Protein AF-A0A3B8QNP9-F1 (afdb_monomer)

Foldseek 3Di:
DPDDDPDQDDDDDDDDPPPDPVVVVVVVVVQQPDFDDPVRCVVVVNDTGDDDDDCVPNCPVVVVVCVVVVNDPPPVVVVVVVVVVVVVVVVVVVVVVVVVVVVD

Solvent-accessible surface area (backbone atoms only — not comparable to full-atom values): 6532 Å² total; per-residue (Å²): 136,92,79,79,78,78,83,75,69,72,96,78,88,84,78,68,94,82,57,57,66,75,57,55,50,52,51,50,51,53,46,64,70,44,66,51,50,74,74,52,11,64,76,50,84,63,44,52,59,65,75,94,80,47,72,76,66,56,40,38,69,60,51,53,48,28,62,74,73,69,56,65,83,46,76,65,48,48,52,52,49,53,52,51,53,52,50,51,53,49,51,51,54,50,53,54,54,52,57,57,65,75,74,114

Structure (mmCIF, N/CA/C/O backbone):
data_AF-A0A3B8QNP9-F1
#
_entry.id   AF-A0A3B8QNP9-F1
#
loop_
_atom_site.group_PDB
_atom_site.id
_atom_site.type_symbol
_atom_site.label_atom_id
_atom_site.label_alt_id
_atom_site.label_comp_id
_atom_site.label_asym_id
_atom_site.label_entity_id
_atom_site.label_seq_id
_atom_site.pdbx_PDB_ins_code
_atom_site.Cartn_x
_atom_site.Cartn_y
_atom_site.Cartn_z
_atom_site.occupancy
_atom_site.B_iso_or_equiv
_atom_site.auth_seq_id
_atom_site.auth_comp_id
_atom_site.auth_asym_id
_atom_site.auth_atom_id
_atom_site.pdbx_PDB_model_num
ATOM 1 N N . ILE A 1 1 ? 13.605 -23.142 12.174 1.00 81.81 1 ILE A N 1
ATOM 2 C CA . ILE A 1 1 ? 12.461 -22.209 12.017 1.00 81.81 1 ILE A CA 1
ATOM 3 C C . ILE A 1 1 ? 11.192 -23.045 12.138 1.00 81.81 1 ILE A C 1
ATOM 5 O O . ILE A 1 1 ? 11.117 -24.048 11.444 1.00 81.81 1 ILE A O 1
ATOM 9 N N . LEU A 1 2 ? 10.277 -22.712 13.056 1.00 93.62 2 LEU A N 1
ATOM 10 C CA . LEU A 1 2 ? 9.053 -23.501 13.315 1.00 93.62 2 LEU A CA 1
ATOM 11 C C . LEU A 1 2 ? 7.788 -22.873 12.713 1.00 93.62 2 LEU A C 1
ATOM 13 O O . LEU A 1 2 ? 6.831 -23.577 12.417 1.00 93.62 2 LEU A O 1
ATOM 17 N N . TYR A 1 3 ? 7.790 -21.557 12.522 1.00 92.88 3 TYR A N 1
ATOM 18 C CA . TYR A 1 3 ? 6.719 -20.807 11.881 1.00 92.88 3 TYR A CA 1
ATOM 19 C C . TYR A 1 3 ? 7.299 -19.525 11.283 1.00 92.88 3 TYR A C 1
ATOM 21 O O . TYR A 1 3 ? 8.229 -18.941 11.845 1.00 92.88 3 TYR A O 1
ATOM 29 N N . THR A 1 4 ? 6.727 -19.088 10.165 1.00 91.88 4 THR A N 1
ATOM 30 C CA . THR A 1 4 ? 7.022 -17.809 9.520 1.00 91.88 4 THR A CA 1
ATOM 31 C C . THR A 1 4 ? 5.693 -17.124 9.250 1.00 91.88 4 THR A C 1
ATOM 33 O O . THR A 1 4 ? 4.789 -17.738 8.682 1.00 91.88 4 THR A O 1
ATOM 36 N N . SER A 1 5 ? 5.550 -15.875 9.692 1.00 88.62 5 SER A N 1
ATOM 37 C CA . SER A 1 5 ? 4.327 -15.116 9.448 1.00 88.62 5 SER A CA 1
ATOM 38 C C . SER A 1 5 ? 4.169 -14.787 7.962 1.00 88.62 5 SER A C 1
ATOM 40 O O . SER A 1 5 ? 5.170 -14.694 7.247 1.00 88.62 5 SER A O 1
ATOM 42 N N . PRO A 1 6 ? 2.936 -14.525 7.498 1.00 87.75 6 PRO A N 1
ATOM 43 C CA . PRO A 1 6 ? 2.732 -13.818 6.243 1.00 87.75 6 PRO A CA 1
ATOM 44 C C . PRO A 1 6 ? 3.509 -12.497 6.229 1.00 87.75 6 PRO A C 1
ATOM 46 O O . PRO A 1 6 ? 3.759 -11.902 7.285 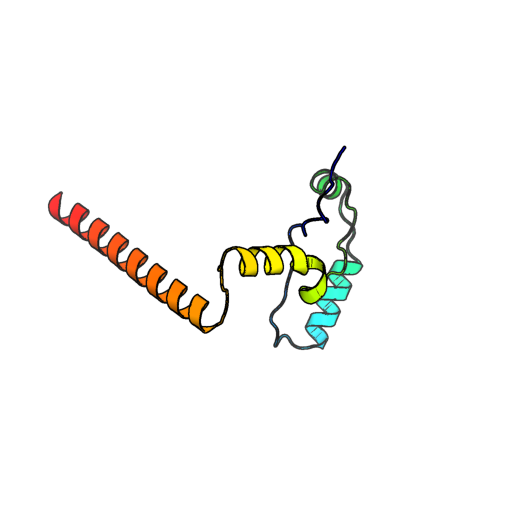1.00 87.75 6 PRO A O 1
ATOM 49 N N . SER A 1 7 ? 3.862 -12.031 5.033 1.00 87.44 7 SER A N 1
ATOM 50 C CA . SER A 1 7 ? 4.467 -10.714 4.863 1.00 87.44 7 SER A CA 1
ATOM 51 C C . SER A 1 7 ? 3.520 -9.642 5.385 1.00 87.44 7 SER A C 1
ATOM 53 O O . SER A 1 7 ? 2.346 -9.596 5.012 1.00 87.44 7 SER A O 1
ATOM 55 N N . PHE A 1 8 ? 4.038 -8.776 6.249 1.00 89.69 8 PHE A N 1
ATOM 56 C CA . PHE A 1 8 ? 3.334 -7.558 6.605 1.00 89.69 8 PHE A CA 1
ATOM 57 C C . PHE A 1 8 ? 3.529 -6.538 5.489 1.00 89.69 8 PHE A C 1
ATOM 59 O O . PHE A 1 8 ? 4.648 -6.403 4.983 1.00 89.69 8 PHE A O 1
ATOM 66 N N . PRO A 1 9 ? 2.469 -5.819 5.098 1.00 88.12 9 PRO A N 1
ATOM 67 C CA . PRO A 1 9 ? 2.630 -4.742 4.147 1.00 88.12 9 PRO A CA 1
ATOM 68 C C . PRO A 1 9 ? 3.539 -3.659 4.738 1.00 88.12 9 PRO A C 1
ATOM 70 O O . PRO A 1 9 ? 3.452 -3.327 5.924 1.00 88.12 9 PRO A O 1
ATOM 73 N N . THR A 1 10 ? 4.408 -3.106 3.899 1.00 85.75 10 THR A N 1
ATOM 74 C CA . THR A 1 10 ? 5.232 -1.943 4.238 1.00 85.75 10 THR A CA 1
ATOM 75 C C . THR A 1 10 ? 4.428 -0.651 4.062 1.00 85.75 10 THR A C 1
ATOM 77 O O . THR A 1 10 ? 3.224 -0.669 3.785 1.00 85.75 10 THR A O 1
ATOM 80 N N . SER A 1 11 ? 5.081 0.499 4.243 1.00 86.62 11 SER A N 1
ATOM 81 C CA . SER A 1 11 ? 4.488 1.803 3.942 1.00 86.62 11 SER A CA 1
ATOM 82 C C . SER A 1 11 ? 3.901 1.830 2.529 1.00 86.62 11 SER A C 1
ATOM 84 O O . SER A 1 11 ? 4.579 1.492 1.561 1.00 86.62 11 SER A O 1
ATOM 86 N N . ALA A 1 12 ? 2.654 2.281 2.413 1.00 90.75 12 ALA A N 1
ATOM 87 C CA . ALA A 1 12 ? 1.959 2.392 1.138 1.00 90.75 12 ALA A CA 1
ATOM 88 C C . ALA A 1 12 ? 1.355 3.771 0.921 1.00 90.75 12 ALA A C 1
ATOM 90 O O . ALA A 1 12 ? 1.085 4.526 1.856 1.00 90.75 12 ALA A O 1
ATOM 91 N N . PHE A 1 13 ? 1.106 4.054 -0.352 1.00 92.56 13 PHE A N 1
ATOM 92 C CA . PHE A 1 13 ? 0.428 5.250 -0.811 1.00 92.56 13 PHE A CA 1
ATOM 93 C C . PHE A 1 13 ? -0.988 4.882 -1.244 1.00 92.56 13 PHE A C 1
ATOM 95 O O . PHE A 1 13 ? -1.201 3.911 -1.968 1.00 92.56 13 PHE A O 1
ATOM 102 N N . GLY A 1 14 ? -1.959 5.668 -0.793 1.00 93.00 14 GLY A N 1
ATOM 103 C CA . GLY A 1 14 ? -3.347 5.577 -1.221 1.00 93.00 14 GLY A CA 1
ATOM 104 C C . GLY A 1 14 ? -3.835 6.940 -1.685 1.00 93.00 14 GLY A C 1
ATOM 105 O O . GLY A 1 14 ? -3.337 7.973 -1.239 1.00 93.00 14 GLY A O 1
ATOM 106 N N . TYR A 1 15 ? -4.824 6.941 -2.569 1.00 93.44 15 TYR A N 1
ATOM 107 C CA . TYR A 1 15 ? -5.504 8.151 -3.015 1.00 93.44 15 TYR A CA 1
ATOM 108 C C . TYR A 1 15 ? -6.990 8.114 -2.650 1.00 93.44 15 TYR A C 1
ATOM 110 O O . TYR A 1 15 ? -7.546 7.074 -2.290 1.00 93.44 15 TYR A O 1
ATOM 118 N N . ALA A 1 16 ? -7.625 9.285 -2.696 1.00 92.75 16 ALA A N 1
ATOM 119 C CA . ALA A 1 16 ? -9.037 9.446 -2.382 1.00 92.75 16 ALA A CA 1
ATOM 120 C C . ALA A 1 16 ? -9.922 8.590 -3.303 1.00 92.75 16 ALA A C 1
ATOM 122 O O . ALA A 1 16 ? -9.658 8.454 -4.496 1.00 92.75 16 ALA A O 1
ATOM 123 N N . ARG A 1 17 ? -11.003 8.029 -2.748 1.00 90.19 17 ARG A N 1
ATOM 124 C CA . ARG A 1 17 ? -11.912 7.131 -3.487 1.00 90.19 17 ARG A CA 1
ATOM 125 C C . ARG A 1 17 ? -12.599 7.803 -4.680 1.00 90.19 17 ARG A C 1
ATOM 127 O O . ARG A 1 17 ? -13.041 7.119 -5.590 1.00 90.19 17 ARG A O 1
ATOM 134 N N . ASP A 1 18 ? -12.767 9.115 -4.600 1.00 93.81 18 ASP A N 1
ATOM 135 C CA . ASP A 1 18 ? -13.489 9.991 -5.520 1.00 93.81 18 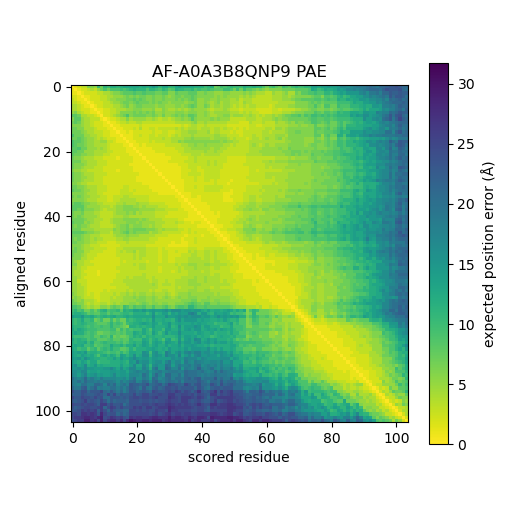ASP A CA 1
ATOM 136 C C . ASP A 1 18 ? -12.529 10.831 -6.374 1.00 93.81 18 ASP A C 1
ATOM 138 O O . ASP A 1 18 ? -12.929 11.815 -6.994 1.00 93.81 18 ASP A O 1
ATOM 142 N N . LEU A 1 19 ? -11.253 10.437 -6.423 1.00 95.56 19 LEU A N 1
ATOM 143 C CA . LEU A 1 19 ? -10.280 11.043 -7.314 1.00 95.56 19 LEU A CA 1
ATOM 144 C C . LEU A 1 19 ? -10.700 10.837 -8.776 1.00 95.56 19 LEU A C 1
ATOM 146 O O . LEU A 1 19 ? -11.100 9.742 -9.170 1.00 95.56 19 LEU A O 1
ATOM 150 N N . HIS A 1 20 ? -10.560 11.882 -9.595 1.00 97.12 20 HIS A N 1
ATOM 151 C CA . HIS A 1 20 ? -10.853 11.801 -11.024 1.00 97.12 20 HIS A CA 1
ATOM 152 C C . HIS A 1 20 ? -10.053 10.660 -11.689 1.00 97.12 20 HIS A C 1
ATOM 154 O O . HIS A 1 20 ? -8.833 10.587 -11.482 1.00 97.12 20 HIS A O 1
ATOM 160 N N . PRO A 1 21 ? -10.683 9.795 -12.510 1.00 95.62 21 PRO A N 1
ATOM 161 C CA . PRO A 1 21 ? -10.034 8.598 -13.046 1.00 95.62 21 PRO A CA 1
ATOM 162 C C . PRO A 1 21 ? -8.765 8.925 -13.843 1.00 95.62 21 PRO A C 1
ATOM 164 O O . PRO A 1 21 ? -7.722 8.326 -13.589 1.00 95.62 21 PRO A O 1
ATOM 167 N N . ASP A 1 22 ? -8.793 9.948 -14.700 1.00 96.94 22 ASP A N 1
ATOM 168 C CA . ASP A 1 22 ? -7.619 10.365 -15.487 1.00 96.94 22 ASP A CA 1
ATOM 169 C C . ASP A 1 22 ? -6.420 10.772 -14.621 1.00 96.94 22 ASP A C 1
ATOM 171 O O . ASP A 1 22 ? -5.268 10.596 -15.017 1.00 96.94 22 ASP A O 1
ATOM 175 N N . LEU A 1 23 ?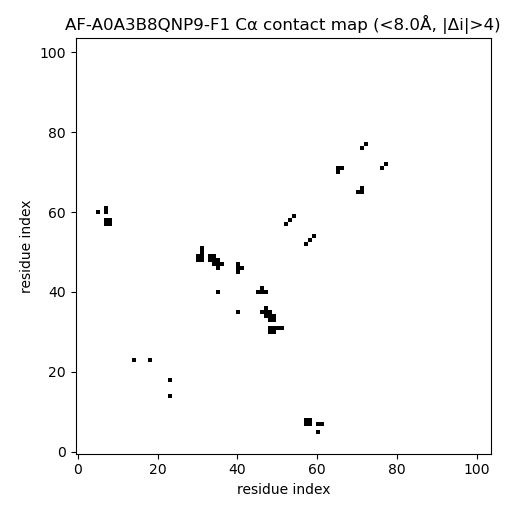 -6.670 11.319 -13.427 1.00 96.69 23 LEU A N 1
ATOM 176 C CA . LEU A 1 23 ? -5.602 11.670 -12.498 1.00 96.69 23 LEU A CA 1
ATOM 177 C C . LEU A 1 23 ? -5.053 10.421 -11.805 1.00 96.69 23 LEU A C 1
ATOM 179 O O . LEU A 1 23 ? -3.840 10.299 -11.659 1.00 96.69 23 LEU A O 1
ATOM 183 N N . SER A 1 24 ? -5.915 9.470 -11.436 1.00 94.75 24 SER A N 1
ATOM 184 C CA . SER A 1 24 ? -5.466 8.196 -10.863 1.00 94.75 24 SER A CA 1
ATOM 185 C C . SER A 1 24 ? -4.563 7.415 -11.825 1.00 94.75 24 SER A C 1
ATOM 187 O O . SER A 1 24 ? -3.536 6.887 -11.402 1.00 94.75 24 SER A O 1
ATOM 189 N N . VAL A 1 25 ? -4.881 7.419 -13.127 1.00 95.81 25 VAL A N 1
ATOM 190 C CA . VAL A 1 25 ? -4.055 6.801 -14.177 1.00 95.81 25 VAL A CA 1
ATOM 191 C C . VAL A 1 25 ? -2.673 7.448 -14.220 1.00 95.81 25 VAL A C 1
ATOM 193 O O . VAL A 1 25 ? -1.678 6.744 -14.082 1.00 95.81 25 VAL A O 1
ATOM 196 N N . LYS A 1 26 ? -2.601 8.783 -14.291 1.00 97.12 26 LYS A N 1
ATOM 197 C CA . LYS A 1 26 ? -1.321 9.514 -14.310 1.00 97.12 26 LYS A CA 1
ATOM 198 C C . LYS A 1 26 ? -0.476 9.279 -13.057 1.00 97.12 26 LYS A C 1
ATOM 200 O O . LYS A 1 26 ? 0.743 9.172 -13.154 1.00 97.12 26 LYS A O 1
ATOM 205 N N . ILE A 1 27 ? -1.104 9.200 -11.881 1.00 96.19 27 ILE A N 1
ATOM 206 C CA . ILE A 1 27 ? -0.402 8.885 -10.628 1.00 96.19 27 ILE A CA 1
ATOM 207 C C . ILE A 1 27 ? 0.190 7.477 -10.702 1.00 96.19 27 ILE A C 1
ATOM 209 O O . ILE A 1 27 ? 1.377 7.305 -10.438 1.00 96.19 27 ILE A O 1
ATOM 213 N N . ASN A 1 28 ? -0.606 6.482 -11.098 1.00 94.19 28 ASN A N 1
ATOM 214 C CA . ASN A 1 28 ? -0.130 5.107 -11.228 1.00 94.19 28 ASN A CA 1
ATOM 215 C C . ASN A 1 28 ? 1.022 5.008 -12.240 1.00 94.19 28 ASN A C 1
ATOM 217 O O . ASN A 1 28 ? 2.049 4.404 -11.943 1.00 94.19 28 ASN A O 1
ATOM 221 N N . GLU A 1 29 ? 0.897 5.653 -13.401 1.00 96.00 29 GLU A N 1
ATOM 222 C CA . GLU A 1 29 ? 1.954 5.715 -14.416 1.00 96.00 29 GLU A CA 1
ATOM 223 C C . GLU A 1 29 ? 3.243 6.339 -13.870 1.00 96.00 29 GLU A C 1
ATOM 225 O O . GLU A 1 29 ? 4.327 5.779 -14.057 1.00 96.00 29 GLU A O 1
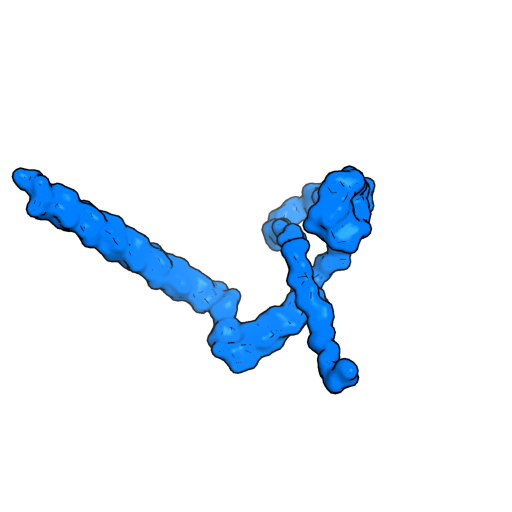ATOM 230 N N . ALA A 1 30 ? 3.146 7.462 -13.152 1.00 96.44 30 ALA A N 1
ATOM 231 C CA . ALA A 1 30 ? 4.300 8.119 -12.545 1.00 96.44 30 ALA A CA 1
ATOM 232 C C . ALA A 1 30 ? 5.002 7.208 -11.525 1.00 96.44 30 ALA A C 1
ATOM 234 O O . ALA A 1 30 ? 6.223 7.076 -11.554 1.00 96.44 30 ALA A O 1
ATOM 235 N N . PHE A 1 31 ? 4.245 6.522 -10.666 1.00 95.69 31 PHE A N 1
ATOM 236 C CA . PHE A 1 31 ? 4.812 5.598 -9.682 1.00 95.69 31 PHE A CA 1
ATOM 237 C C . PHE A 1 31 ? 5.441 4.364 -10.343 1.00 95.69 31 PHE A C 1
ATOM 239 O O . PHE A 1 31 ? 6.558 3.983 -10.000 1.00 95.69 31 PHE A O 1
ATOM 246 N N . PHE A 1 32 ? 4.775 3.739 -11.314 1.00 94.06 32 PHE A N 1
ATOM 247 C CA . PHE A 1 32 ? 5.282 2.510 -11.936 1.00 94.06 32 PHE A CA 1
ATOM 248 C C . PHE A 1 32 ? 6.479 2.753 -12.865 1.00 94.06 32 PHE A C 1
ATOM 250 O O . PHE A 1 32 ? 7.334 1.873 -13.026 1.00 94.06 32 PHE A O 1
ATOM 257 N N . SER A 1 33 ? 6.571 3.943 -13.462 1.00 95.94 33 SER A N 1
ATOM 258 C CA . SER A 1 33 ? 7.708 4.336 -14.303 1.00 95.94 33 SER A CA 1
ATOM 259 C C . SER A 1 33 ? 8.914 4.827 -13.500 1.00 95.94 33 SER A C 1
ATOM 261 O O . SER A 1 33 ? 10.046 4.670 -13.959 1.00 95.94 33 SER A O 1
ATOM 263 N N . PHE A 1 34 ? 8.709 5.362 -12.294 1.00 95.94 34 PHE A N 1
ATOM 264 C CA . PHE A 1 34 ? 9.798 5.850 -11.455 1.00 95.94 34 PHE A CA 1
ATOM 265 C C . PHE A 1 34 ? 10.734 4.716 -11.009 1.00 95.94 34 PHE A C 1
ATOM 267 O O . PHE A 1 34 ? 10.308 3.606 -10.669 1.00 95.94 34 PHE A O 1
ATOM 274 N N . ARG A 1 35 ? 12.038 4.997 -11.012 1.00 95.94 35 ARG A N 1
ATOM 275 C CA . ARG A 1 35 ? 13.079 4.104 -10.498 1.00 95.94 35 ARG A CA 1
ATOM 276 C C . ARG A 1 35 ? 13.824 4.796 -9.382 1.00 95.94 35 ARG A C 1
ATOM 278 O O . ARG A 1 35 ? 14.126 5.985 -9.475 1.00 95.94 35 ARG A O 1
ATOM 285 N N . PHE A 1 36 ? 14.084 4.046 -8.325 1.00 95.25 36 PHE A N 1
ATOM 286 C CA . PHE A 1 36 ? 14.728 4.584 -7.142 1.00 95.25 36 PHE A CA 1
ATOM 287 C C . PHE A 1 36 ? 16.186 4.892 -7.474 1.00 95.25 36 PHE A C 1
ATOM 289 O O . PHE A 1 36 ? 16.837 4.184 -8.245 1.00 95.25 36 PHE A O 1
ATOM 296 N N . SER A 1 37 ? 16.697 5.986 -6.914 1.00 96.81 37 SER A N 1
ATOM 297 C CA . SER A 1 37 ? 18.130 6.252 -6.959 1.00 96.81 37 SER A CA 1
ATOM 298 C C . SER A 1 37 ? 18.871 5.227 -6.089 1.00 96.81 37 SER A C 1
ATOM 300 O O . SER A 1 37 ? 18.264 4.666 -5.177 1.00 96.81 37 SER A O 1
ATOM 302 N N . PRO A 1 38 ? 20.184 5.020 -6.282 1.00 96.06 38 PRO A N 1
ATOM 303 C CA . PRO A 1 38 ? 20.950 4.093 -5.446 1.00 96.06 38 PRO A CA 1
ATOM 304 C C . PRO A 1 38 ? 20.821 4.374 -3.940 1.00 96.06 38 PRO A C 1
ATOM 306 O O . PRO A 1 38 ? 20.616 3.452 -3.158 1.00 96.06 38 PRO A O 1
ATOM 309 N N . VAL A 1 39 ? 20.841 5.655 -3.550 1.00 96.19 39 VAL A N 1
ATOM 310 C CA . VAL A 1 39 ? 20.666 6.102 -2.153 1.00 96.19 39 VAL A CA 1
ATOM 311 C C . VAL A 1 39 ? 19.282 5.733 -1.613 1.00 96.19 39 VAL A C 1
ATOM 313 O O . VAL A 1 39 ? 19.123 5.324 -0.463 1.00 96.19 39 VAL A O 1
ATOM 316 N N . MET A 1 40 ? 18.257 5.877 -2.452 1.00 93.62 40 MET A N 1
ATOM 317 C CA . MET A 1 40 ? 16.892 5.529 -2.086 1.00 93.62 40 MET A CA 1
ATOM 318 C C . MET A 1 40 ? 16.738 4.012 -1.965 1.00 93.62 40 MET A C 1
ATOM 320 O O . MET A 1 40 ? 16.183 3.545 -0.978 1.00 93.62 40 MET A O 1
ATOM 324 N N . SER A 1 41 ? 17.278 3.239 -2.907 1.00 94.62 41 SER A N 1
ATOM 325 C CA . SER A 1 41 ? 17.257 1.778 -2.839 1.00 94.62 41 SER A CA 1
ATOM 326 C C . SER A 1 41 ? 17.931 1.235 -1.588 1.00 94.62 41 SER A C 1
ATOM 328 O O . SER A 1 41 ? 17.373 0.350 -0.950 1.00 94.62 41 SER A O 1
ATOM 330 N N . GLU A 1 42 ? 19.073 1.793 -1.186 1.00 94.25 42 GLU A N 1
ATOM 331 C CA . GLU A 1 42 ? 19.737 1.425 0.070 1.00 94.25 42 GLU A CA 1
ATOM 332 C C . GLU A 1 42 ? 18.838 1.669 1.293 1.00 94.25 42 GLU A C 1
ATOM 334 O O . GLU A 1 42 ? 18.792 0.852 2.207 1.00 94.25 42 GLU A O 1
ATOM 339 N N . SER A 1 43 ? 18.047 2.745 1.272 1.00 91.50 43 SER A N 1
ATOM 340 C CA . SER A 1 43 ? 17.101 3.074 2.348 1.00 91.50 43 SER A CA 1
ATOM 341 C C . SER A 1 43 ? 15.856 2.172 2.381 1.00 91.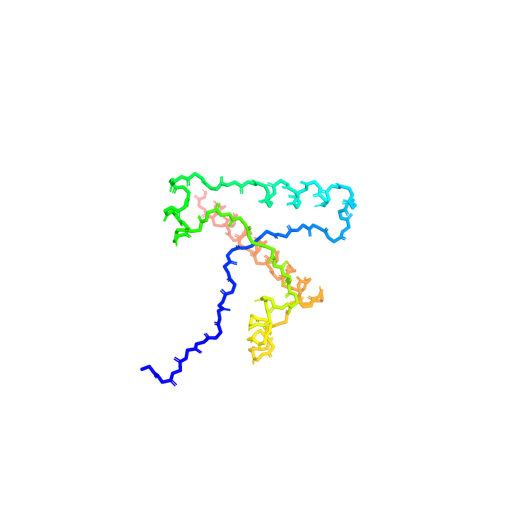50 43 SER A C 1
ATOM 343 O O . SER A 1 43 ? 15.136 2.171 3.377 1.00 91.50 43 SER A O 1
ATOM 345 N N . PHE A 1 44 ? 15.576 1.432 1.303 1.00 89.38 44 PHE A N 1
ATOM 346 C CA . PHE A 1 44 ? 14.407 0.556 1.155 1.00 89.38 44 PHE A CA 1
ATOM 347 C C . PHE A 1 44 ? 14.808 -0.911 0.943 1.00 89.38 44 PHE A C 1
ATOM 349 O O . PHE A 1 44 ? 14.189 -1.612 0.141 1.00 89.38 44 PHE A O 1
ATOM 356 N N . ASP A 1 45 ? 15.858 -1.370 1.629 1.00 89.31 45 ASP A N 1
ATOM 357 C CA . ASP A 1 45 ? 16.338 -2.761 1.602 1.00 89.31 45 ASP A CA 1
ATOM 358 C C . ASP A 1 45 ? 16.593 -3.303 0.181 1.00 89.31 45 ASP A C 1
ATOM 360 O O . ASP A 1 45 ? 16.356 -4.470 -0.134 1.00 89.31 45 ASP A O 1
ATOM 364 N N . GLY A 1 46 ? 17.071 -2.434 -0.712 1.00 90.81 46 GLY A N 1
ATOM 365 C CA . GLY A 1 46 ? 17.373 -2.770 -2.101 1.00 90.81 46 GLY A CA 1
ATOM 366 C C . GLY A 1 46 ? 16.177 -2.710 -3.053 1.00 90.81 46 GLY A C 1
ATOM 367 O O . GLY A 1 46 ? 16.331 -3.062 -4.223 1.00 90.81 46 GLY A O 1
ATOM 368 N N . ALA A 1 47 ? 15.002 -2.249 -2.613 1.00 91.06 47 ALA A N 1
ATOM 369 C CA . ALA A 1 47 ? 13.893 -1.989 -3.527 1.00 91.06 47 ALA A CA 1
ATOM 370 C C . ALA A 1 47 ? 14.288 -0.931 -4.572 1.00 91.06 47 ALA A C 1
ATOM 372 O O . ALA A 1 47 ? 14.903 0.085 -4.256 1.00 91.06 47 ALA A O 1
ATOM 373 N N . ASP A 1 48 ? 13.924 -1.150 -5.833 1.00 94.19 48 ASP A N 1
ATOM 374 C CA . ASP A 1 48 ? 14.309 -0.282 -6.956 1.00 94.19 48 ASP A CA 1
ATOM 375 C C . ASP A 1 48 ? 13.115 0.453 -7.591 1.00 94.19 48 ASP A C 1
ATOM 377 O O . ASP A 1 48 ? 13.285 1.271 -8.502 1.00 94.19 48 ASP A O 1
ATOM 381 N N . ARG A 1 49 ? 11.895 0.151 -7.136 1.00 94.19 49 ARG A N 1
ATOM 382 C CA . ARG A 1 49 ? 10.639 0.650 -7.701 1.00 94.19 49 ARG A CA 1
ATOM 383 C C . ARG A 1 49 ? 9.483 0.528 -6.717 1.00 94.19 49 ARG A C 1
ATOM 385 O O . ARG A 1 49 ? 9.531 -0.240 -5.757 1.00 94.19 49 ARG A O 1
ATOM 392 N N . PHE A 1 50 ? 8.397 1.222 -7.035 1.00 93.62 50 PHE A N 1
ATOM 393 C CA . PHE A 1 50 ? 7.103 0.999 -6.403 1.00 93.62 50 PHE A CA 1
ATOM 394 C C . PHE A 1 50 ? 6.426 -0.258 -6.963 1.00 93.62 50 PHE A C 1
ATOM 396 O O . PHE A 1 50 ? 6.512 -0.538 -8.161 1.00 93.62 50 PHE A O 1
ATOM 403 N N . TYR A 1 51 ? 5.716 -0.985 -6.100 1.00 90.00 51 TYR A N 1
ATOM 404 C CA . TYR A 1 51 ? 4.936 -2.166 -6.469 1.00 90.00 51 TYR A CA 1
ATOM 405 C C . TYR A 1 51 ? 3.433 -1.894 -6.342 1.00 90.00 51 TYR A C 1
ATOM 407 O O . TYR A 1 51 ? 3.016 -1.230 -5.389 1.00 90.00 51 TYR A O 1
ATOM 415 N N . PRO A 1 52 ? 2.608 -2.385 -7.287 1.00 91.94 52 PRO A N 1
ATOM 416 C CA . PRO A 1 52 ? 1.162 -2.283 -7.175 1.00 91.94 52 PRO A CA 1
ATOM 417 C C . PRO A 1 52 ? 0.668 -3.163 -6.025 1.00 91.94 52 PRO A C 1
ATOM 419 O O . PRO A 1 52 ? 1.029 -4.334 -5.934 1.00 91.94 52 PRO A O 1
ATOM 422 N N . VAL A 1 53 ? -0.185 -2.593 -5.179 1.00 92.31 53 VAL A N 1
ATOM 423 C CA . VAL A 1 53 ? -0.823 -3.276 -4.049 1.00 92.31 53 VAL A CA 1
ATOM 424 C C . VAL A 1 53 ? -2.311 -2.962 -4.032 1.00 92.31 53 VAL A C 1
ATOM 426 O O . VAL A 1 53 ? -2.753 -1.937 -4.560 1.00 92.31 53 VAL A O 1
ATOM 429 N N . THR A 1 54 ? -3.099 -3.821 -3.395 1.00 92.44 54 THR A N 1
ATOM 430 C CA . THR A 1 54 ? -4.503 -3.551 -3.107 1.00 92.44 54 THR A CA 1
ATOM 431 C C . THR A 1 54 ? -4.764 -3.637 -1.614 1.00 92.44 54 THR A C 1
ATOM 433 O O . THR A 1 54 ? -4.295 -4.529 -0.910 1.00 92.44 54 THR A O 1
ATOM 436 N N . PHE A 1 55 ? -5.608 -2.733 -1.113 1.00 90.94 55 PHE A N 1
ATOM 437 C CA . PHE A 1 55 ? -6.021 -2.799 0.285 1.00 90.94 55 PHE A CA 1
ATOM 438 C C . PHE A 1 55 ? -6.698 -4.138 0.610 1.00 90.94 55 PHE A C 1
ATOM 440 O O . PHE A 1 55 ? -6.545 -4.651 1.712 1.00 90.94 55 PHE A O 1
ATOM 447 N N . LYS A 1 56 ? -7.442 -4.732 -0.332 1.00 90.88 56 LYS A N 1
ATOM 448 C CA . LYS A 1 56 ? -8.175 -5.980 -0.097 1.00 90.88 56 LYS A CA 1
ATOM 449 C C . LYS A 1 56 ? -7.233 -7.134 0.243 1.00 90.88 56 LYS A C 1
ATOM 451 O O . LYS A 1 56 ? -7.488 -7.815 1.237 1.00 90.88 56 LYS A O 1
ATOM 456 N N . ASP A 1 57 ? -6.160 -7.306 -0.513 1.00 92.31 57 ASP A N 1
ATOM 457 C CA . ASP A 1 57 ? -5.326 -8.500 -0.406 1.00 92.31 57 ASP A CA 1
ATOM 458 C C . ASP A 1 57 ? -4.121 -8.262 0.515 1.00 92.31 57 ASP A C 1
ATOM 460 O O . ASP A 1 57 ? -3.962 -8.977 1.506 1.00 92.31 57 ASP A O 1
ATOM 464 N N . ASP A 1 58 ? -3.355 -7.191 0.298 1.00 93.38 58 ASP A N 1
ATOM 465 C CA . ASP A 1 58 ? -2.091 -6.953 1.012 1.00 93.38 58 ASP A CA 1
ATOM 466 C C . ASP A 1 58 ? -2.297 -6.523 2.479 1.00 93.38 58 ASP A C 1
ATOM 468 O O . ASP A 1 58 ? -1.491 -6.830 3.355 1.00 93.38 58 ASP A O 1
ATOM 472 N N . TRP A 1 59 ? -3.432 -5.881 2.794 1.00 92.25 59 TRP A N 1
ATOM 473 C CA . TRP A 1 59 ? -3.792 -5.487 4.169 1.00 92.25 59 TRP A CA 1
ATOM 474 C C . TRP A 1 59 ? -4.648 -6.527 4.892 1.00 92.25 59 TRP A C 1
ATOM 476 O O . TRP A 1 59 ? -5.123 -6.266 6.001 1.00 92.25 59 TRP A O 1
ATOM 486 N N . LYS A 1 60 ? -4.862 -7.713 4.304 1.00 92.06 60 LYS A N 1
ATOM 487 C CA . LYS A 1 60 ? -5.699 -8.753 4.916 1.00 92.06 60 LYS A CA 1
ATOM 488 C C . LYS A 1 60 ? -5.230 -9.103 6.331 1.00 92.06 60 LYS A C 1
ATOM 490 O O . LYS A 1 60 ? -6.056 -9.115 7.235 1.00 92.06 60 LYS A O 1
ATOM 495 N N . VAL A 1 61 ? -3.923 -9.292 6.538 1.00 91.75 61 VAL A N 1
ATOM 496 C CA . VAL A 1 61 ? -3.353 -9.632 7.856 1.00 91.75 61 VAL A CA 1
ATOM 497 C C . VAL A 1 61 ? -3.658 -8.569 8.916 1.00 91.75 61 VAL A C 1
ATOM 499 O O . VAL A 1 61 ? -4.046 -8.902 10.032 1.00 91.75 61 VAL A O 1
ATOM 502 N N . ILE A 1 62 ? -3.572 -7.286 8.558 1.00 89.69 62 ILE A N 1
ATOM 503 C CA . ILE A 1 62 ? -3.871 -6.176 9.472 1.00 89.69 62 ILE A CA 1
ATOM 504 C C . ILE A 1 62 ? -5.360 -6.153 9.814 1.00 89.69 62 ILE A C 1
ATOM 506 O O . ILE A 1 62 ? -5.720 -5.971 10.976 1.00 89.69 62 ILE A O 1
ATOM 510 N N . ARG A 1 63 ? -6.235 -6.357 8.823 1.00 90.50 63 ARG A N 1
ATOM 511 C CA . ARG A 1 63 ? -7.679 -6.422 9.074 1.00 90.50 63 ARG A CA 1
ATOM 512 C C . ARG A 1 63 ? -8.041 -7.610 9.955 1.00 90.50 63 ARG A C 1
ATOM 514 O O . ARG A 1 63 ? -8.832 -7.440 10.873 1.00 90.50 63 ARG A O 1
ATOM 521 N N . ASP A 1 64 ? -7.455 -8.776 9.705 1.00 90.56 64 ASP A N 1
ATOM 522 C CA . ASP A 1 64 ? -7.695 -9.978 10.506 1.00 90.56 64 ASP A CA 1
ATOM 523 C C . ASP A 1 64 ? -7.290 -9.747 11.972 1.00 90.56 64 ASP A C 1
ATOM 525 O O . ASP A 1 64 ? -8.053 -10.079 12.878 1.00 90.56 64 ASP A O 1
ATOM 529 N N . ILE A 1 65 ? -6.138 -9.104 12.209 1.00 89.88 65 ILE A N 1
ATOM 530 C CA . ILE A 1 65 ? -5.695 -8.713 13.555 1.00 89.88 65 ILE A CA 1
ATOM 531 C C . ILE A 1 65 ? -6.688 -7.737 14.186 1.00 89.88 65 ILE A C 1
ATOM 533 O O . ILE A 1 65 ? -7.133 -7.982 15.300 1.00 89.88 65 ILE A O 1
ATOM 537 N N . ALA A 1 66 ? -7.076 -6.674 13.477 1.00 89.06 66 ALA A N 1
ATOM 538 C CA . ALA A 1 66 ? -8.022 -5.683 13.988 1.00 89.06 66 ALA A CA 1
ATOM 539 C C . ALA A 1 66 ? -9.370 -6.322 14.373 1.00 89.06 66 ALA A C 1
ATOM 541 O O . ALA A 1 66 ? -9.920 -6.035 15.437 1.00 89.06 66 ALA A O 1
ATOM 542 N N . HIS A 1 67 ? -9.869 -7.254 13.554 1.00 86.94 67 HIS A N 1
ATOM 543 C CA . HIS A 1 67 ? -11.066 -8.033 13.865 1.00 86.94 67 HIS A CA 1
ATOM 544 C C . HIS A 1 67 ? -10.878 -8.921 15.103 1.00 86.94 67 HIS A C 1
ATOM 546 O O . HIS A 1 67 ? -11.774 -8.976 15.943 1.00 86.94 67 HIS A O 1
ATOM 552 N N . ALA A 1 68 ? -9.725 -9.578 15.248 1.00 90.06 68 ALA A N 1
ATOM 553 C CA . ALA A 1 68 ? -9.427 -10.432 16.396 1.00 90.06 68 ALA A CA 1
ATOM 554 C C . ALA A 1 68 ? -9.241 -9.643 17.705 1.00 90.06 68 ALA A C 1
ATOM 556 O O . ALA A 1 68 ? -9.622 -10.125 18.769 1.00 90.06 68 ALA A O 1
ATOM 557 N N . THR A 1 69 ? -8.688 -8.427 17.645 1.00 89.88 69 THR A N 1
ATOM 558 C CA . THR A 1 69 ? -8.468 -7.558 18.814 1.00 89.88 69 THR A CA 1
ATOM 559 C C . THR A 1 69 ? -9.678 -6.691 19.164 1.00 89.88 69 THR A C 1
ATOM 561 O O . THR A 1 69 ? -9.626 -5.931 20.129 1.00 89.88 69 THR A O 1
ATOM 564 N N . GLY A 1 70 ? -10.763 -6.766 18.385 1.00 83.75 70 GLY A N 1
ATOM 565 C CA . GLY A 1 70 ? -11.950 -5.925 18.559 1.00 83.75 70 GLY A CA 1
ATOM 566 C C . GLY A 1 70 ? -11.738 -4.461 18.156 1.00 83.75 70 GLY A C 1
ATOM 567 O O . GLY A 1 70 ? -12.570 -3.606 18.459 1.00 83.75 70 GLY A O 1
ATOM 568 N N . THR A 1 71 ? -10.636 -4.147 17.472 1.00 80.81 71 THR A N 1
ATOM 569 C CA . THR A 1 71 ? -10.371 -2.807 16.951 1.00 80.81 71 THR A CA 1
ATOM 570 C C . THR A 1 71 ? -11.171 -2.599 15.670 1.00 80.81 71 THR A C 1
ATOM 572 O O . THR A 1 71 ? -10.893 -3.197 14.634 1.00 80.81 71 THR A O 1
ATOM 575 N N . SER A 1 72 ? -12.177 -1.730 15.732 1.00 77.38 72 SER A N 1
ATOM 576 C CA . SER A 1 72 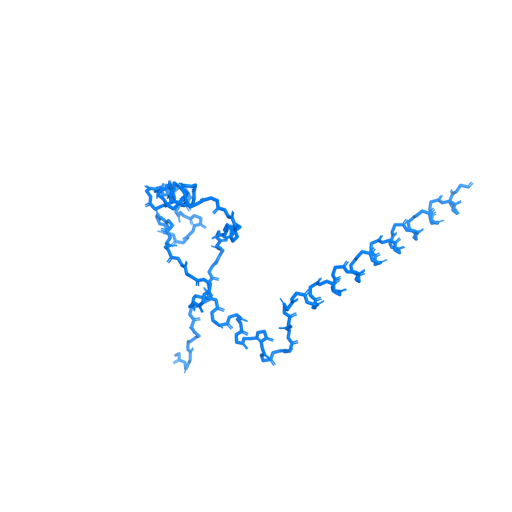? -13.042 -1.424 14.597 1.00 77.38 72 SER A CA 1
ATOM 577 C C . SER A 1 72 ? -12.790 -0.011 14.080 1.00 77.38 72 SER A C 1
ATOM 579 O O . SER A 1 72 ? -12.826 0.963 14.827 1.00 77.38 72 SER A O 1
ATOM 581 N N . TYR A 1 73 ? -12.565 0.096 12.771 1.00 79.75 73 TYR A N 1
ATOM 582 C CA . TYR A 1 73 ? -12.396 1.366 12.061 1.00 79.75 73 TYR A CA 1
ATOM 583 C C . TYR A 1 73 ? -13.616 1.683 11.190 1.00 79.75 73 TYR A C 1
ATOM 585 O O . TYR A 1 73 ? -13.494 2.217 10.083 1.00 79.75 73 TYR A O 1
ATOM 593 N N . THR A 1 74 ? -14.821 1.331 11.653 1.00 84.12 74 THR A N 1
ATOM 594 C CA . THR A 1 74 ? -16.039 1.731 10.941 1.00 84.12 74 THR A CA 1
ATOM 595 C C . THR A 1 74 ? -16.183 3.249 10.961 1.00 84.12 74 THR A C 1
ATOM 597 O O . THR A 1 74 ? -15.634 3.953 11.809 1.00 84.12 74 THR A O 1
ATOM 600 N N . ARG A 1 75 ? -16.986 3.789 10.040 1.00 81.69 75 ARG A N 1
ATOM 601 C CA . ARG A 1 75 ? -17.280 5.227 10.009 1.00 81.69 75 ARG A CA 1
ATOM 602 C C . ARG A 1 75 ? -17.837 5.739 11.345 1.00 81.69 75 ARG A C 1
ATOM 604 O O . ARG A 1 75 ? -17.579 6.888 11.690 1.00 81.69 75 ARG A O 1
ATOM 611 N N . THR A 1 76 ? -18.608 4.927 12.063 1.00 87.94 76 THR A N 1
ATOM 612 C CA . THR A 1 76 ? -19.163 5.301 13.370 1.00 87.94 76 THR A CA 1
ATOM 613 C C . THR A 1 76 ? -18.068 5.348 14.428 1.00 87.94 76 THR A C 1
ATOM 615 O O . THR A 1 76 ? -17.945 6.352 15.126 1.00 87.94 76 THR A O 1
ATOM 618 N N . ASP A 1 77 ? -17.224 4.320 14.484 1.00 85.94 77 ASP A N 1
ATOM 619 C CA . ASP A 1 77 ? -16.143 4.232 15.469 1.00 85.94 77 ASP A CA 1
ATOM 620 C C . ASP A 1 77 ? -15.113 5.344 15.265 1.00 85.94 77 ASP A C 1
ATOM 622 O O . ASP A 1 77 ? -14.728 6.013 16.220 1.00 85.94 77 ASP A O 1
ATOM 626 N N . LEU A 1 78 ? -14.762 5.641 14.010 1.00 87.88 78 LEU A N 1
ATOM 627 C CA . LEU A 1 78 ? -13.875 6.753 13.662 1.00 87.88 78 LEU A CA 1
ATOM 628 C C . LEU A 1 78 ? -14.460 8.118 14.051 1.00 87.88 78 LEU A C 1
ATOM 630 O O . LEU A 1 78 ? -13.731 8.985 14.526 1.00 87.88 78 LEU A O 1
ATOM 634 N N . LYS A 1 79 ? -15.776 8.325 13.887 1.00 89.94 79 LYS A N 1
ATOM 635 C CA . LYS A 1 79 ? -16.445 9.557 14.346 1.00 89.94 79 LYS A CA 1
ATOM 636 C C . LYS A 1 79 ? -16.409 9.686 15.868 1.00 89.94 79 LYS A C 1
ATOM 638 O O . LYS A 1 79 ? -16.202 10.786 16.377 1.00 89.94 79 LYS A O 1
ATOM 643 N N . ASN A 1 80 ? -16.614 8.583 16.584 1.00 88.69 80 ASN A N 1
ATOM 644 C CA . ASN A 1 80 ? -16.562 8.564 18.043 1.00 88.69 80 ASN A CA 1
ATOM 645 C C . ASN A 1 80 ? -15.141 8.827 18.549 1.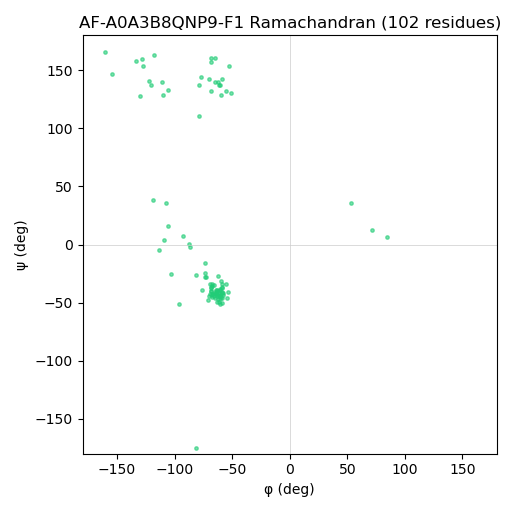00 88.69 80 ASN A C 1
ATOM 647 O O . ASN A 1 80 ? -14.969 9.645 19.448 1.00 88.69 80 ASN A O 1
ATOM 651 N N . LEU A 1 81 ? -14.136 8.204 17.929 1.00 86.94 81 LEU A N 1
ATOM 652 C CA . LEU A 1 81 ? -12.727 8.434 18.234 1.00 86.94 81 LEU A CA 1
ATOM 653 C C . LEU A 1 81 ? -12.356 9.907 18.026 1.00 86.94 81 LEU A C 1
ATOM 655 O O . LEU A 1 81 ? -11.895 10.553 18.958 1.00 86.94 81 LEU A O 1
ATOM 659 N N . ALA A 1 82 ? -12.698 10.480 16.867 1.00 89.88 82 ALA A N 1
ATOM 660 C CA . ALA A 1 82 ? -12.444 11.891 16.578 1.00 89.88 82 ALA A CA 1
ATOM 661 C C . ALA A 1 82 ? -13.124 12.841 17.582 1.00 89.88 82 ALA A C 1
ATOM 663 O O . ALA A 1 82 ? -12.556 13.866 17.958 1.00 89.88 82 ALA A O 1
ATOM 664 N N . LYS A 1 83 ? -14.340 12.509 18.042 1.00 91.75 83 LYS A N 1
ATOM 665 C CA . LYS A 1 83 ? -15.028 13.278 19.087 1.00 91.75 83 LYS A CA 1
ATOM 666 C C . LYS A 1 83 ? -14.276 13.199 20.415 1.00 91.75 83 LYS A C 1
ATOM 668 O O . LYS A 1 83 ? -14.101 14.228 21.061 1.00 91.75 83 LYS A O 1
ATOM 673 N N . THR A 1 84 ? -13.845 12.008 20.819 1.00 89.75 84 THR A N 1
ATOM 674 C CA . THR A 1 84 ? -13.067 11.805 22.048 1.00 89.75 84 THR A CA 1
ATOM 675 C C . THR A 1 84 ? -11.749 12.574 21.991 1.00 89.75 84 THR A C 1
ATOM 677 O O . THR A 1 84 ? -11.456 13.335 22.910 1.00 89.75 84 THR A O 1
ATOM 680 N N . ASP A 1 85 ? -11.018 12.481 20.881 1.00 89.12 85 ASP A N 1
ATOM 681 C CA . ASP A 1 85 ? -9.745 13.179 20.684 1.00 89.12 85 ASP A CA 1
ATOM 682 C C . ASP A 1 85 ? -9.917 14.704 20.740 1.00 89.12 85 ASP A C 1
ATOM 684 O O . ASP A 1 85 ? -9.135 15.406 21.386 1.00 89.12 85 ASP A O 1
ATOM 688 N N . ALA A 1 86 ? -10.982 15.233 20.127 1.00 89.75 86 ALA A N 1
ATOM 689 C CA . ALA A 1 86 ? -11.306 16.656 20.189 1.00 89.75 86 ALA A CA 1
ATOM 690 C C . ALA A 1 86 ? -11.647 17.118 21.618 1.00 89.75 86 ALA A C 1
ATOM 692 O O . ALA A 1 86 ? -11.244 18.210 22.027 1.00 89.75 86 ALA A O 1
ATOM 693 N N . LEU A 1 87 ? -12.364 16.296 22.394 1.00 88.31 87 LEU A N 1
ATOM 694 C CA . LEU A 1 87 ? -12.682 16.588 23.794 1.00 88.31 87 LEU A CA 1
ATOM 695 C C . LEU A 1 87 ? -11.425 16.588 24.670 1.00 88.31 87 LEU A C 1
ATOM 697 O O . LEU A 1 87 ? -11.266 17.482 25.500 1.00 88.31 87 LEU A O 1
ATOM 701 N N . GLU A 1 88 ? -10.517 15.634 24.477 1.00 89.06 88 GLU A N 1
ATOM 702 C CA . GLU A 1 88 ? -9.254 15.578 25.219 1.00 89.06 88 GLU A CA 1
ATOM 703 C C . GLU A 1 88 ? -8.317 16.737 24.845 1.00 89.06 88 GLU A C 1
ATOM 705 O O . GLU A 1 88 ? -7.740 17.377 25.728 1.00 89.06 88 GLU A O 1
ATOM 710 N N . ALA A 1 89 ? -8.238 17.110 23.564 1.00 88.75 89 ALA A N 1
ATOM 711 C CA . ALA A 1 89 ? -7.511 18.303 23.128 1.00 88.75 89 ALA A CA 1
ATOM 712 C C . ALA A 1 89 ? -8.091 19.594 23.744 1.00 88.75 89 ALA A C 1
ATOM 714 O O . ALA A 1 89 ? -7.346 20.475 24.192 1.00 88.75 89 ALA A O 1
ATOM 715 N N . ALA A 1 90 ? -9.422 19.698 23.835 1.00 87.50 90 ALA A N 1
ATOM 716 C CA . ALA A 1 90 ? -10.097 20.819 24.484 1.00 87.50 90 ALA A CA 1
ATOM 717 C C . ALA A 1 90 ? -9.811 20.869 25.996 1.00 87.50 90 ALA A C 1
ATOM 719 O O . ALA A 1 90 ? -9.465 21.929 26.516 1.00 87.50 90 ALA A O 1
ATOM 720 N N . LYS A 1 91 ? -9.862 19.732 26.703 1.00 86.81 91 LYS A N 1
ATOM 721 C CA . LYS A 1 91 ? -9.510 19.655 28.133 1.00 86.81 91 LYS A CA 1
ATOM 722 C C . LYS A 1 91 ? -8.052 20.029 28.384 1.00 86.81 91 LYS A C 1
ATOM 724 O O . LYS A 1 91 ? -7.780 20.798 29.302 1.00 86.81 91 LYS A O 1
ATOM 729 N N . LYS A 1 92 ? -7.126 19.536 27.553 1.00 85.12 92 LYS A N 1
ATOM 730 C CA . LYS A 1 92 ? -5.694 19.850 27.652 1.00 85.12 92 LYS A CA 1
ATOM 731 C C . LYS A 1 92 ? -5.429 21.338 27.431 1.00 85.12 92 LYS A C 1
ATOM 733 O O . LYS A 1 92 ? -4.703 21.954 28.200 1.00 85.12 92 LYS A O 1
ATOM 738 N N . SER A 1 93 ? -6.052 21.944 26.422 1.00 79.56 93 SER A N 1
ATOM 739 C CA . SER A 1 93 ? -5.906 23.387 26.187 1.00 79.56 93 SER A CA 1
ATOM 740 C C . SER A 1 93 ? -6.544 24.239 27.296 1.00 79.56 93 SER A C 1
ATOM 742 O O . SER A 1 93 ? -5.997 25.284 27.646 1.00 79.56 93 SER A O 1
ATOM 744 N N . ALA A 1 94 ? -7.651 23.792 27.899 1.00 78.88 94 ALA A N 1
ATOM 745 C CA . ALA A 1 94 ? -8.283 24.465 29.033 1.00 78.88 94 ALA A CA 1
ATOM 746 C C . ALA A 1 94 ? -7.439 24.381 30.318 1.00 78.88 94 ALA A C 1
ATOM 748 O O . ALA A 1 94 ? -7.280 25.390 31.004 1.00 78.88 94 ALA A O 1
ATOM 749 N N . SER A 1 95 ? -6.847 23.221 30.622 1.00 72.88 95 SER A N 1
ATOM 750 C CA . SER A 1 95 ? -5.964 23.061 31.784 1.00 72.88 95 SER A CA 1
ATOM 751 C C . SER A 1 95 ? -4.651 23.831 31.627 1.00 72.88 95 SER A C 1
ATOM 753 O O . SER A 1 95 ? -4.198 24.459 32.582 1.00 72.88 95 SER A O 1
ATOM 755 N N . THR A 1 96 ? -4.083 23.894 30.416 1.00 74.69 96 THR A N 1
ATOM 756 C CA . T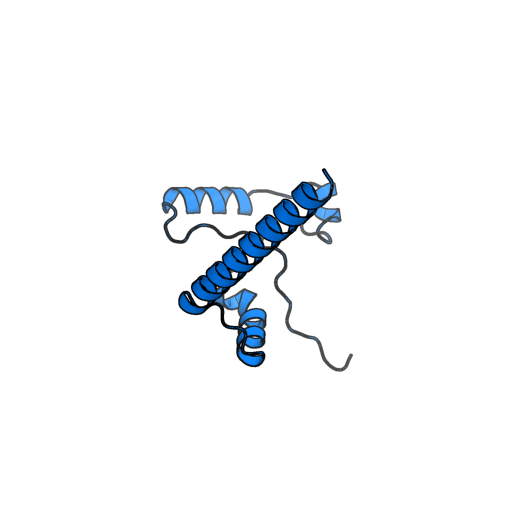HR A 1 96 ? -2.931 24.764 30.125 1.00 74.69 96 THR A CA 1
ATOM 757 C C . THR A 1 96 ? -3.261 26.239 30.365 1.00 74.69 96 THR A C 1
ATOM 759 O O . THR A 1 96 ? -2.480 26.938 31.004 1.00 74.69 96 THR A O 1
ATOM 762 N N . LYS A 1 97 ? -4.432 26.720 29.924 1.00 70.50 97 LYS A N 1
ATOM 763 C CA . LYS A 1 97 ? -4.854 28.114 30.157 1.00 70.50 97 LYS A CA 1
ATOM 764 C C . LYS A 1 97 ? -5.093 28.429 31.637 1.00 70.50 97 LYS A C 1
ATOM 766 O O . LYS A 1 97 ? -4.799 29.538 32.070 1.00 70.50 97 LYS A O 1
ATOM 771 N N . LEU A 1 98 ? -5.606 27.469 32.408 1.00 63.91 98 LEU A N 1
ATOM 772 C CA . LEU A 1 98 ? -5.831 27.635 33.845 1.00 63.91 98 LEU A CA 1
ATOM 773 C C . LEU A 1 98 ? -4.507 27.725 34.624 1.00 63.91 98 LEU A C 1
ATOM 775 O O . LEU A 1 98 ? -4.378 28.565 35.508 1.00 63.91 98 LEU A O 1
ATOM 779 N N . ASN A 1 99 ? -3.507 26.917 34.256 1.00 67.75 99 ASN A N 1
ATOM 780 C CA . ASN A 1 99 ? -2.189 26.946 34.897 1.00 67.75 99 ASN A CA 1
ATOM 781 C C . ASN A 1 99 ? -1.419 28.246 34.629 1.00 67.75 99 ASN A C 1
ATOM 783 O O . ASN A 1 99 ? -0.746 28.724 35.532 1.00 67.75 99 ASN A O 1
ATOM 787 N N . VAL A 1 100 ? -1.548 28.837 33.435 1.00 67.56 100 VAL A N 1
ATOM 788 C CA . VAL A 1 100 ? -0.918 30.132 33.108 1.00 67.56 100 VAL A CA 1
ATOM 789 C C . VAL A 1 100 ? -1.555 31.282 33.897 1.00 67.56 100 VAL A C 1
ATOM 791 O O . VAL A 1 100 ? -0.854 32.171 34.365 1.00 67.56 100 VAL A O 1
ATOM 794 N N . LYS A 1 101 ? -2.877 31.248 34.104 1.00 59.97 101 LYS A N 1
ATOM 795 C CA . LYS A 1 101 ? -3.603 32.295 34.841 1.00 59.97 101 LYS A CA 1
ATOM 796 C C . LYS A 1 101 ? -3.364 32.261 36.358 1.00 59.97 101 LYS A C 1
ATOM 798 O O . LYS A 1 101 ? -3.529 33.276 37.015 1.00 59.97 101 LYS A O 1
ATOM 803 N N . ASN A 1 102 ? -2.994 31.105 36.909 1.00 60.75 102 ASN A N 1
ATOM 804 C CA . ASN A 1 102 ? -2.684 30.947 38.335 1.00 60.75 102 ASN A CA 1
ATOM 805 C C . ASN A 1 102 ? -1.207 31.244 38.673 1.00 60.75 102 ASN A C 1
ATOM 807 O O . ASN A 1 102 ? -0.814 31.088 39.828 1.00 60.75 102 ASN A O 1
ATOM 811 N N . SER A 1 103 ? -0.387 31.606 37.679 1.00 52.91 103 SER A N 1
ATOM 812 C CA . SER A 1 103 ? 1.033 31.962 37.839 1.00 52.91 103 SER A CA 1
ATOM 813 C C . SER A 1 103 ? 1.338 33.454 37.631 1.00 52.91 103 SER A C 1
ATOM 815 O O . SER A 1 103 ? 2.509 33.827 37.660 1.00 52.91 103 SER A O 1
ATOM 817 N N . GLU A 1 104 ? 0.309 34.278 37.413 1.00 49.53 104 GLU A N 1
ATOM 818 C CA . GLU A 1 104 ? 0.352 35.754 37.446 1.00 49.53 104 GLU A CA 1
ATOM 819 C C . GLU A 1 104 ? -0.210 36.267 38.777 1.00 49.53 104 GLU A C 1
ATOM 821 O O . GLU A 1 104 ? 0.345 37.260 39.299 1.00 49.53 104 GLU A O 1
#

pLDDT: mean 88.15, std 9.26, range [49.53, 97.12]

Mean predicted aligned error: 8.63 Å

Sequence (104 aa):
ILYTSPSFPTSAFGYARDLHPDLSVKINEAFFSFRFSPVMSESFDGADRFYPVTFKDDWKVIR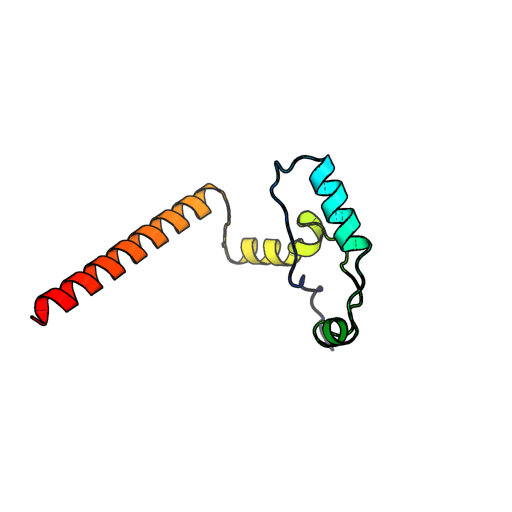DIAHATGTSYTRTDLKNLAKTDALEAAKKSASTKLNVKNSE

Secondary structure (DSSP, 8-state):
----PPPPP-S-----TT--HHHHHHHHHHHHH----HHHHHHTTT--S-----HHHHTHHHHHHHHHTT----HHHHHHHHHHHHHHHHHHHHHHHHHHHTT-

Radius of gyration: 21.5 Å; Cα contacts (8 Å, |Δi|>4): 37; chains: 1; bounding box: 40×59×54 Å